Protein AF-W4RMJ0-F1 (afdb_monomer)

Structure (mmCIF, N/CA/C/O backbone):
data_AF-W4RMJ0-F1
#
_entry.id   AF-W4RMJ0-F1
#
loop_
_atom_site.group_PDB
_atom_site.id
_atom_site.type_symbol
_atom_site.label_atom_id
_atom_site.label_alt_id
_atom_site.label_comp_id
_atom_site.label_asym_id
_atom_site.label_entity_id
_atom_site.label_seq_id
_atom_site.pdbx_PDB_ins_code
_atom_site.Cartn_x
_atom_site.Cartn_y
_atom_site.Cartn_z
_atom_site.occupancy
_atom_site.B_iso_or_equiv
_atom_site.auth_seq_id
_atom_site.auth_comp_id
_atom_site.auth_asym_id
_atom_site.auth_atom_id
_atom_site.pdbx_PDB_model_num
ATOM 1 N N . MET A 1 1 ? 11.224 -3.100 -26.837 1.00 34.50 1 MET A N 1
ATOM 2 C CA . MET A 1 1 ? 11.945 -3.546 -25.623 1.00 34.50 1 MET A CA 1
ATOM 3 C C . MET A 1 1 ? 12.461 -2.312 -24.888 1.00 34.50 1 MET A C 1
ATOM 5 O O . MET A 1 1 ? 13.605 -1.930 -25.085 1.00 34.50 1 MET A O 1
ATOM 9 N N . SER A 1 2 ? 11.606 -1.630 -24.121 1.00 35.00 2 SER A N 1
ATOM 10 C CA . SER A 1 2 ? 12.006 -0.427 -23.378 1.00 35.00 2 SER A CA 1
ATOM 11 C C . SER A 1 2 ? 12.299 -0.830 -21.936 1.00 35.00 2 SER A C 1
ATOM 13 O O . SER A 1 2 ? 11.398 -1.266 -21.222 1.00 35.00 2 SER A O 1
ATOM 15 N N . LYS A 1 3 ? 13.571 -0.787 -21.536 1.00 38.47 3 LYS A N 1
ATOM 16 C CA . LYS A 1 3 ? 13.977 -0.985 -20.142 1.00 38.47 3 LYS A CA 1
ATOM 17 C C . LYS A 1 3 ? 13.566 0.279 -19.382 1.00 38.47 3 LYS A C 1
ATOM 19 O O . LYS A 1 3 ? 14.195 1.317 -19.556 1.00 38.47 3 LYS A O 1
ATOM 24 N N . GLY A 1 4 ? 12.478 0.189 -18.617 1.00 36.00 4 GLY A N 1
ATOM 25 C CA . GLY A 1 4 ? 11.995 1.256 -17.743 1.00 36.00 4 GLY A CA 1
ATOM 26 C C . GLY A 1 4 ? 13.100 1.720 -16.796 1.00 36.00 4 GLY A C 1
ATOM 27 O O . GLY A 1 4 ? 13.794 0.908 -16.182 1.00 36.00 4 GLY A O 1
ATOM 28 N N . ASN A 1 5 ? 13.299 3.030 -16.763 1.00 44.19 5 ASN A N 1
ATOM 29 C CA . ASN A 1 5 ? 14.362 3.725 -16.060 1.00 44.19 5 ASN A CA 1
ATOM 30 C C . ASN A 1 5 ? 14.106 3.676 -14.544 1.00 44.19 5 ASN A C 1
ATOM 32 O O . ASN A 1 5 ? 13.412 4.529 -14.001 1.00 44.19 5 ASN A O 1
ATOM 36 N N . ILE A 1 6 ? 14.634 2.658 -13.862 1.00 52.62 6 ILE A N 1
ATOM 37 C CA . ILE A 1 6 ? 14.713 2.653 -12.398 1.00 52.62 6 ILE A CA 1
ATOM 38 C C . ILE A 1 6 ? 15.816 3.647 -12.042 1.00 52.62 6 ILE A C 1
ATOM 40 O O . ILE A 1 6 ? 16.977 3.405 -12.373 1.00 52.62 6 ILE A O 1
ATOM 44 N N . SER A 1 7 ? 15.461 4.752 -11.387 1.00 57.97 7 SER A N 1
ATOM 45 C CA . SER A 1 7 ? 16.408 5.692 -10.786 1.00 57.97 7 SER A CA 1
ATOM 46 C C . SER A 1 7 ? 17.247 4.957 -9.735 1.00 57.97 7 SER A C 1
ATOM 48 O O . SER A 1 7 ? 16.889 4.899 -8.559 1.00 57.97 7 SER A O 1
ATOM 50 N N . LYS A 1 8 ? 18.325 4.304 -10.172 1.00 68.56 8 LYS A N 1
ATOM 51 C CA . LYS A 1 8 ? 19.280 3.636 -9.294 1.00 68.56 8 LYS A CA 1
ATOM 52 C C . LYS A 1 8 ? 20.102 4.710 -8.598 1.00 68.56 8 LYS A C 1
ATOM 54 O O . LYS A 1 8 ? 20.886 5.393 -9.250 1.00 68.56 8 LYS A O 1
ATOM 59 N N . ILE A 1 9 ? 19.909 4.836 -7.289 1.00 79.50 9 ILE A N 1
ATOM 60 C CA . ILE A 1 9 ? 20.852 5.537 -6.416 1.00 79.50 9 ILE A CA 1
ATOM 61 C C . ILE A 1 9 ? 22.206 4.826 -6.551 1.00 79.50 9 ILE A C 1
ATOM 63 O O . ILE A 1 9 ? 22.249 3.590 -6.602 1.00 79.50 9 ILE A O 1
ATOM 67 N N . SER A 1 10 ? 23.288 5.591 -6.700 1.00 85.00 10 SER A N 1
ATOM 68 C CA . SER A 1 10 ? 24.629 5.019 -6.840 1.00 85.00 10 SER A CA 1
ATOM 69 C C . SER A 1 10 ? 25.087 4.384 -5.523 1.00 85.00 10 SER A C 1
ATOM 71 O O . SER A 1 10 ? 24.579 4.714 -4.44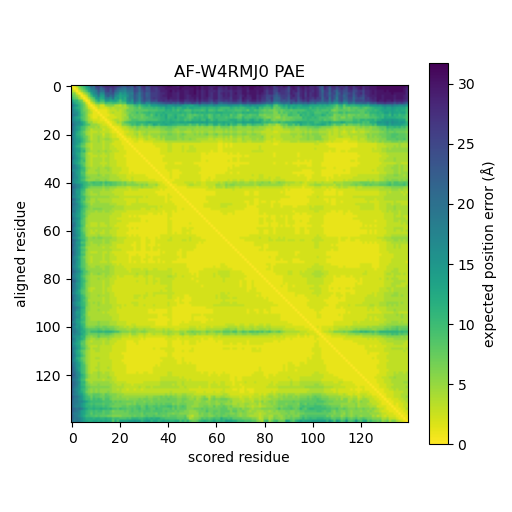9 1.00 85.00 10 SER A O 1
ATOM 73 N N . TYR A 1 11 ? 26.032 3.443 -5.586 1.00 85.25 11 TYR A N 1
ATOM 74 C CA . TYR A 1 11 ? 26.575 2.849 -4.361 1.00 85.25 11 TYR A CA 1
ATOM 75 C C . TYR A 1 11 ? 27.324 3.905 -3.546 1.00 85.25 11 TYR A C 1
ATOM 77 O O . TYR A 1 11 ? 27.212 3.941 -2.326 1.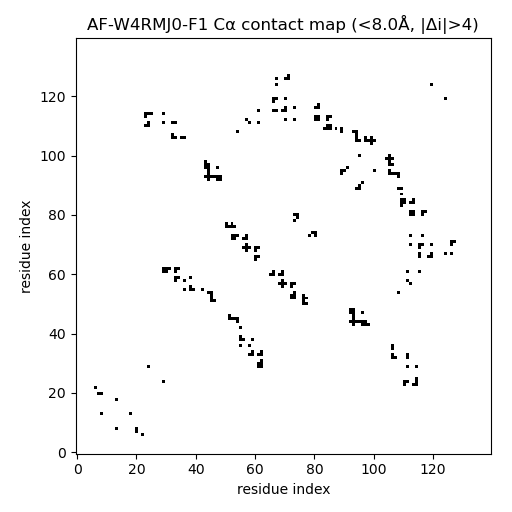00 85.25 11 TYR A O 1
ATOM 85 N N . GLU A 1 12 ? 28.018 4.806 -4.236 1.00 87.31 12 GLU A N 1
ATOM 86 C CA . GLU A 1 12 ? 28.727 5.940 -3.664 1.00 87.31 12 GLU A CA 1
ATOM 87 C C . GLU A 1 12 ? 27.773 6.857 -2.887 1.00 87.31 12 GLU A C 1
ATOM 89 O O . GLU A 1 12 ? 28.072 7.223 -1.752 1.00 87.31 12 GLU A O 1
ATOM 94 N N . ASP A 1 13 ? 26.594 7.157 -3.446 1.00 85.31 13 ASP A N 1
ATOM 95 C CA . ASP A 1 13 ? 25.558 7.933 -2.758 1.00 85.31 13 ASP A CA 1
ATOM 96 C C . ASP A 1 13 ? 25.039 7.191 -1.519 1.00 85.31 13 ASP A C 1
ATOM 98 O O . ASP A 1 13 ? 24.949 7.788 -0.449 1.00 85.31 13 ASP A O 1
ATOM 102 N N . LEU A 1 14 ? 24.777 5.882 -1.620 1.00 85.69 14 LEU A N 1
ATOM 103 C CA . LEU A 1 14 ? 24.319 5.071 -0.481 1.00 85.69 14 LEU A CA 1
ATOM 104 C C . LEU A 1 14 ? 25.361 4.947 0.641 1.00 85.69 14 LEU A C 1
ATOM 106 O O . LEU A 1 14 ? 25.004 4.729 1.798 1.00 85.69 14 LEU A O 1
ATOM 110 N N . GLN A 1 15 ? 26.653 5.066 0.323 1.00 87.31 15 GLN A N 1
ATOM 111 C CA . GLN A 1 15 ? 27.709 5.067 1.337 1.00 87.31 15 GLN A CA 1
ATOM 112 C C . GLN A 1 15 ? 27.732 6.358 2.156 1.00 87.31 15 GLN A C 1
ATOM 114 O O . GLN A 1 15 ? 28.168 6.338 3.308 1.00 87.31 15 GLN A O 1
ATOM 119 N N . VAL A 1 16 ? 27.282 7.474 1.577 1.00 91.38 16 VAL A N 1
ATOM 120 C CA . VAL A 1 16 ? 27.314 8.792 2.227 1.00 91.38 16 VAL A CA 1
ATOM 121 C C . VAL A 1 16 ? 25.939 9.262 2.700 1.00 91.38 16 VAL A C 1
ATOM 123 O O . VAL A 1 16 ? 25.858 10.183 3.514 1.00 91.38 16 VAL A O 1
ATOM 126 N N . ASN A 1 17 ? 24.855 8.640 2.231 1.00 83.75 17 ASN A N 1
ATOM 127 C CA . ASN A 1 17 ? 23.491 8.913 2.660 1.00 83.75 17 ASN A CA 1
ATOM 128 C C . ASN A 1 17 ? 22.650 7.624 2.757 1.00 83.75 17 ASN A C 1
ATOM 130 O O . ASN A 1 17 ? 22.788 6.697 1.975 1.00 83.75 17 ASN A O 1
ATOM 134 N N . PHE A 1 18 ? 21.739 7.561 3.730 1.00 88.38 18 PHE A N 1
ATOM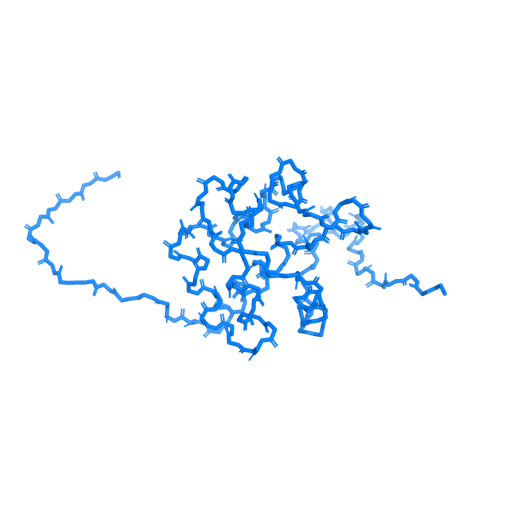 135 C CA . PHE A 1 18 ? 20.835 6.416 3.923 1.00 88.38 18 PHE A CA 1
ATOM 136 C C . PHE A 1 18 ? 19.520 6.610 3.151 1.00 88.38 18 PHE A C 1
ATOM 138 O O . PHE A 1 18 ? 18.430 6.463 3.709 1.00 88.38 18 PHE A O 1
ATOM 145 N N . GLN A 1 19 ? 19.603 7.033 1.888 1.00 87.75 19 GLN A N 1
ATOM 146 C CA . GLN A 1 19 ? 18.415 7.313 1.086 1.00 87.75 19 GLN A CA 1
ATOM 147 C C . GLN A 1 19 ? 17.654 6.022 0.729 1.00 87.75 19 GLN A C 1
ATOM 149 O O . GLN A 1 19 ? 18.236 4.958 0.524 1.00 87.75 19 GLN A O 1
ATOM 154 N N . GLU A 1 20 ? 16.322 6.112 0.652 1.00 88.19 20 GLU A N 1
ATOM 155 C CA . GLU A 1 20 ? 15.462 4.986 0.274 1.00 88.19 20 GLU A CA 1
ATOM 156 C C . GLU A 1 20 ? 15.772 4.522 -1.163 1.00 88.19 20 GLU A C 1
ATOM 158 O O . GLU A 1 20 ? 15.571 5.266 -2.121 1.00 88.19 20 GLU A O 1
ATOM 163 N N . VAL A 1 21 ? 16.238 3.276 -1.311 1.00 89.06 21 VAL A N 1
ATOM 164 C CA . VAL A 1 21 ? 16.746 2.714 -2.582 1.00 89.06 21 VAL A CA 1
ATOM 165 C C . VAL A 1 21 ? 15.651 2.525 -3.632 1.00 89.06 21 VAL A C 1
ATOM 167 O O . VAL A 1 21 ? 15.895 2.646 -4.833 1.00 89.06 21 VAL A O 1
ATOM 170 N N . HIS A 1 22 ? 14.437 2.204 -3.190 1.00 87.12 22 HIS A N 1
ATOM 171 C CA . HIS A 1 22 ? 13.323 1.904 -4.077 1.00 87.12 22 HIS A CA 1
ATOM 172 C C . HIS A 1 22 ? 12.371 3.098 -4.135 1.00 87.12 22 HIS A C 1
ATOM 174 O O . HIS A 1 22 ? 11.703 3.379 -3.134 1.00 87.12 22 HIS A O 1
ATOM 180 N N . PRO A 1 23 ? 12.249 3.798 -5.275 1.00 88.81 23 PRO A N 1
ATOM 181 C CA . PRO A 1 23 ? 11.219 4.815 -5.428 1.00 88.81 23 PRO A CA 1
ATOM 182 C C . PRO A 1 23 ? 9.828 4.167 -5.405 1.00 88.81 23 PRO A C 1
ATOM 184 O O . PRO A 1 23 ? 9.648 3.025 -5.829 1.00 88.81 23 PRO A O 1
ATOM 187 N N . GLY A 1 24 ? 8.841 4.891 -4.877 1.00 92.88 24 GLY A N 1
ATOM 188 C CA . GLY A 1 24 ? 7.438 4.495 -4.999 1.00 92.88 24 GLY A CA 1
ATOM 189 C C . GLY A 1 24 ? 6.929 4.693 -6.429 1.00 92.88 24 GLY A C 1
ATOM 190 O O . GLY A 1 24 ? 7.561 5.393 -7.220 1.00 92.88 24 GLY A O 1
ATOM 191 N N . LEU A 1 25 ? 5.767 4.115 -6.741 1.00 97.31 25 LEU A N 1
ATOM 192 C CA . LEU A 1 25 ? 5.126 4.299 -8.045 1.00 97.31 25 LEU A CA 1
ATOM 193 C C . LEU A 1 25 ? 4.759 5.767 -8.275 1.00 97.31 25 LEU A C 1
ATOM 195 O O . LEU A 1 25 ? 4.279 6.462 -7.373 1.00 97.31 25 LEU A O 1
ATOM 199 N N . THR A 1 26 ? 4.931 6.218 -9.511 1.00 97.50 26 THR A N 1
ATOM 200 C CA . THR A 1 26 ? 4.312 7.449 -10.001 1.00 97.50 26 THR A CA 1
ATOM 201 C C . THR A 1 26 ? 2.790 7.288 -10.090 1.00 97.50 26 THR A C 1
ATOM 203 O O . THR A 1 26 ? 2.260 6.178 -10.078 1.00 97.50 26 THR A O 1
ATOM 206 N N . ASN A 1 27 ? 2.059 8.401 -10.228 1.00 97.62 27 ASN A N 1
ATOM 207 C CA . ASN A 1 27 ? 0.602 8.355 -10.410 1.00 97.62 27 ASN A CA 1
ATOM 208 C C . ASN A 1 27 ? 0.194 7.510 -11.625 1.00 97.62 27 ASN A C 1
ATOM 210 O O . ASN A 1 27 ? -0.766 6.750 -11.542 1.00 97.62 27 ASN A O 1
ATOM 214 N N . GLN A 1 28 ? 0.914 7.640 -12.744 1.00 98.12 28 GLN A N 1
ATOM 215 C CA . GLN A 1 28 ? 0.608 6.889 -13.958 1.00 98.12 28 GLN A CA 1
ATOM 216 C C . GLN A 1 28 ? 0.844 5.389 -13.747 1.00 98.12 28 GLN A C 1
ATOM 218 O O . GLN A 1 28 ? -0.063 4.600 -13.995 1.00 98.12 28 GLN A O 1
ATOM 223 N N . GLU A 1 29 ? 2.007 5.004 -13.212 1.00 98.50 29 GLU A N 1
ATOM 224 C CA . GLU A 1 29 ? 2.318 3.597 -12.928 1.00 98.50 29 GLU A CA 1
ATOM 225 C C . GLU A 1 29 ? 1.330 2.991 -11.924 1.00 98.50 29 GLU A C 1
ATOM 227 O O . GLU A 1 29 ? 0.886 1.861 -12.103 1.00 98.50 29 GLU A O 1
ATOM 232 N N . ALA A 1 30 ? 0.936 3.740 -10.889 1.00 98.69 30 ALA A N 1
ATOM 233 C CA . ALA A 1 30 ? -0.033 3.273 -9.904 1.00 98.69 30 ALA A CA 1
ATOM 234 C C . ALA A 1 30 ? -1.418 3.027 -10.519 1.00 98.69 30 ALA A C 1
ATOM 236 O O . ALA A 1 30 ? -2.072 2.040 -10.180 1.00 98.69 30 ALA A O 1
ATOM 237 N N . VAL A 1 31 ? -1.873 3.895 -11.427 1.00 98.44 31 VAL A N 1
ATOM 238 C CA . VAL A 1 31 ? -3.148 3.718 -12.137 1.00 98.44 31 VAL A CA 1
ATOM 239 C C . VAL A 1 31 ? -3.073 2.540 -13.109 1.00 98.44 31 VAL A C 1
ATOM 241 O O . VAL A 1 31 ? -3.971 1.699 -13.110 1.00 98.44 31 VAL A O 1
ATOM 244 N N . GLU A 1 32 ? -2.009 2.439 -13.905 1.00 98.56 32 GLU A N 1
ATOM 245 C CA . GLU A 1 32 ? -1.798 1.327 -14.840 1.00 98.56 32 GLU A CA 1
ATOM 246 C C . GLU A 1 32 ? -1.745 -0.021 -14.108 1.00 98.56 32 GLU A C 1
ATOM 248 O O . GLU A 1 32 ? -2.464 -0.953 -14.471 1.00 98.56 32 GLU A O 1
ATOM 253 N N . GLU A 1 33 ? -0.971 -0.108 -13.026 1.00 98.69 33 GLU A N 1
ATOM 254 C CA . GLU A 1 33 ? -0.842 -1.325 -12.226 1.00 98.69 33 GLU A CA 1
ATOM 255 C C . GLU A 1 33 ? -2.148 -1.672 -11.498 1.00 98.69 33 GLU A C 1
ATOM 257 O O . GLU A 1 33 ? -2.547 -2.837 -11.458 1.00 98.69 33 GLU A O 1
ATOM 262 N N . SER A 1 34 ? -2.884 -0.675 -10.992 1.00 98.62 34 SER A N 1
ATOM 263 C CA . SER A 1 34 ? -4.187 -0.911 -10.352 1.00 98.62 34 SER A CA 1
ATOM 264 C C . SER A 1 34 ? -5.225 -1.482 -11.316 1.00 98.62 34 SER A C 1
ATOM 266 O O . SER A 1 34 ? -6.043 -2.309 -10.909 1.00 98.62 34 SER A O 1
ATOM 268 N N . ASN A 1 35 ? -5.179 -1.080 -12.590 1.00 98.25 35 ASN A N 1
ATOM 269 C CA . ASN A 1 35 ? -6.079 -1.571 -13.635 1.00 98.25 35 ASN A CA 1
ATOM 270 C C . ASN A 1 35 ? -5.770 -3.008 -14.087 1.00 98.25 35 ASN A C 1
ATOM 272 O O . ASN A 1 35 ? -6.595 -3.622 -14.759 1.00 98.25 35 ASN A O 1
ATOM 276 N N . ARG A 1 36 ? -4.617 -3.576 -13.708 1.00 98.31 36 ARG A N 1
ATOM 277 C CA . ARG A 1 36 ? -4.314 -4.996 -13.953 1.00 98.31 36 ARG A CA 1
ATOM 278 C C . ARG A 1 36 ? -5.036 -5.930 -12.981 1.00 98.31 36 ARG A C 1
ATOM 280 O O . ARG A 1 36 ? -5.132 -7.127 -13.252 1.00 98.31 36 ARG A O 1
ATOM 287 N N . CYS A 1 37 ? -5.506 -5.425 -11.837 1.00 98.31 37 CYS A N 1
ATOM 288 C CA . CYS A 1 37 ? -6.175 -6.241 -10.829 1.00 98.31 37 CYS A CA 1
ATOM 289 C C . CYS A 1 37 ? -7.499 -6.799 -11.368 1.00 98.31 37 CYS A C 1
ATOM 291 O O . CYS A 1 37 ? -8.343 -6.054 -11.855 1.00 98.31 37 CYS A O 1
ATOM 293 N N . LEU A 1 38 ? -7.711 -8.110 -11.226 1.00 97.56 38 LEU A N 1
ATOM 294 C CA . LEU A 1 38 ? -8.930 -8.783 -11.697 1.00 97.56 38 LEU A CA 1
ATOM 295 C C . LEU A 1 38 ? -10.131 -8.628 -10.748 1.00 97.56 38 LEU A C 1
ATOM 297 O O . LEU A 1 38 ? -11.206 -9.133 -11.050 1.00 97.56 38 LEU A O 1
ATOM 301 N N . TYR A 1 39 ? -9.947 -7.973 -9.596 1.00 97.25 39 TYR A N 1
ATOM 302 C CA . TYR A 1 39 ? -10.974 -7.787 -8.562 1.00 97.25 39 TYR A CA 1
ATOM 303 C C . TYR A 1 39 ? -11.720 -9.083 -8.208 1.00 97.25 39 TYR A C 1
ATOM 305 O O . TYR A 1 39 ? -12.949 -9.145 -8.236 1.00 97.25 39 TYR A O 1
ATOM 313 N N . CYS A 1 40 ? -10.949 -10.129 -7.903 1.00 97.44 40 CYS A N 1
ATOM 314 C CA . CYS A 1 40 ? -11.466 -11.458 -7.584 1.00 97.44 40 CYS A CA 1
ATOM 315 C C . CYS A 1 40 ? -12.468 -11.397 -6.422 1.00 97.44 40 CYS A C 1
ATOM 317 O O . CYS A 1 40 ? -12.216 -10.702 -5.441 1.00 97.44 40 CYS A O 1
ATOM 319 N N . TYR A 1 41 ? -13.560 -12.156 -6.522 1.00 91.94 41 TYR A N 1
ATOM 320 C CA . TYR A 1 41 ? -14.559 -12.267 -5.457 1.00 91.94 41 TYR A CA 1
ATOM 321 C C . TYR A 1 41 ? -13.969 -12.955 -4.213 1.00 91.94 41 TYR A C 1
ATOM 323 O O . TYR A 1 41 ? -13.859 -12.332 -3.161 1.00 91.94 41 TYR A O 1
ATOM 331 N N . ASP A 1 42 ? -13.460 -14.181 -4.369 1.00 92.69 42 ASP A N 1
ATOM 332 C CA . ASP A 1 42 ? -12.736 -14.915 -3.321 1.00 92.69 42 ASP A CA 1
ATOM 333 C C . ASP A 1 42 ? -11.230 -14.652 -3.431 1.00 92.69 42 ASP A C 1
ATOM 335 O O . ASP A 1 42 ? -10.445 -15.523 -3.801 1.00 92.69 42 ASP A O 1
ATOM 339 N N . ALA A 1 43 ? -10.826 -13.401 -3.202 1.00 97.00 43 ALA A N 1
ATOM 340 C CA . ALA A 1 43 ? -9.460 -12.946 -3.441 1.00 97.00 43 ALA A CA 1
ATOM 341 C C . ALA A 1 43 ? -8.426 -13.661 -2.536 1.00 97.00 43 ALA A C 1
ATOM 343 O O . ALA A 1 43 ? -8.357 -13.364 -1.337 1.00 97.00 43 ALA A O 1
ATOM 344 N N . PRO A 1 44 ? -7.540 -14.524 -3.085 1.00 97.88 44 PRO A N 1
ATOM 345 C CA . PRO A 1 44 ? -6.566 -15.260 -2.271 1.00 97.88 44 PRO A CA 1
ATOM 346 C C . PRO A 1 44 ? -5.529 -14.340 -1.618 1.00 97.88 44 PRO A C 1
ATOM 348 O O . PRO A 1 44 ? -5.013 -14.637 -0.543 1.00 97.88 44 PRO A O 1
ATOM 351 N N . CYS A 1 45 ? -5.267 -13.178 -2.223 1.00 98.38 45 CYS A N 1
ATOM 352 C CA . CYS A 1 45 ? -4.367 -12.175 -1.665 1.00 98.38 45 CYS A CA 1
ATOM 353 C C . CYS A 1 45 ? -4.852 -11.611 -0.318 1.00 98.38 45 CYS A C 1
ATOM 355 O O . CYS A 1 45 ? -4.011 -11.253 0.505 1.00 98.38 45 CYS A O 1
ATOM 357 N N . ILE A 1 46 ? -6.170 -11.568 -0.065 1.00 98.31 46 ILE A N 1
ATOM 358 C CA . ILE A 1 46 ? -6.721 -11.171 1.242 1.00 98.31 46 ILE A CA 1
ATOM 359 C C . ILE A 1 46 ? -6.418 -12.255 2.279 1.00 98.31 46 ILE A C 1
ATOM 361 O O . ILE A 1 46 ? -5.943 -11.937 3.363 1.00 98.31 46 ILE A O 1
ATOM 365 N N . GLN A 1 47 ? -6.635 -13.529 1.930 1.00 97.56 47 GLN A N 1
ATOM 366 C CA . GLN A 1 47 ? -6.389 -14.668 2.827 1.00 97.56 47 GLN A CA 1
ATOM 367 C C . GLN A 1 47 ? -4.909 -14.796 3.209 1.00 97.56 47 GLN A C 1
ATOM 369 O O . GLN A 1 47 ? -4.585 -15.145 4.340 1.00 97.56 47 GLN A O 1
ATOM 374 N N . ALA A 1 48 ? -4.009 -14.476 2.278 1.00 98.19 48 ALA A N 1
ATOM 375 C CA . ALA A 1 48 ? -2.570 -14.484 2.520 1.00 98.19 48 ALA A CA 1
ATOM 376 C C . ALA A 1 48 ? -2.066 -13.258 3.305 1.00 98.19 48 ALA A C 1
ATOM 378 O O . ALA A 1 48 ? -0.933 -13.259 3.779 1.00 98.19 48 ALA A O 1
ATOM 379 N N . CYS A 1 49 ? -2.867 -12.197 3.443 1.00 98.25 49 CYS A N 1
ATOM 380 C CA . CYS A 1 49 ? -2.489 -11.015 4.209 1.00 98.25 49 CYS A CA 1
ATOM 381 C C . CYS A 1 49 ? -2.809 -11.223 5.702 1.00 98.25 49 CYS A C 1
ATOM 383 O O . CYS A 1 49 ? -3.987 -11.295 6.053 1.00 98.25 49 CYS A O 1
ATOM 385 N N . PRO A 1 50 ? -1.821 -11.207 6.623 1.00 98.06 50 PRO A N 1
ATOM 386 C CA . PRO A 1 50 ? -2.072 -11.485 8.045 1.00 98.06 50 PRO A CA 1
ATOM 387 C C . PRO A 1 50 ? -3.022 -10.503 8.746 1.00 98.06 50 PRO A C 1
ATOM 389 O O . PRO A 1 50 ? -3.582 -10.817 9.790 1.00 98.06 50 PRO A O 1
ATOM 392 N N . THR A 1 51 ? -3.188 -9.300 8.190 1.00 97.75 51 THR A N 1
ATOM 393 C CA . THR A 1 51 ? -4.089 -8.262 8.724 1.00 97.75 51 THR A CA 1
ATOM 394 C C . THR A 1 51 ? -5.443 -8.225 8.013 1.00 97.75 51 THR A C 1
ATOM 396 O O . THR A 1 51 ? -6.288 -7.408 8.365 1.00 97.75 51 THR A O 1
ATOM 399 N N . GLY A 1 52 ? -5.666 -9.090 7.016 1.00 97.62 52 GLY A N 1
ATOM 400 C CA . GLY A 1 52 ? -6.936 -9.176 6.295 1.00 97.62 52 GLY A CA 1
ATOM 401 C C . GLY A 1 52 ? -7.307 -7.900 5.535 1.00 97.62 52 GLY A C 1
ATOM 402 O O . GLY A 1 52 ? -8.486 -7.566 5.440 1.00 97.62 52 GLY A O 1
ATOM 403 N N . ILE A 1 53 ? -6.319 -7.157 5.019 1.00 98.31 53 ILE A N 1
ATOM 404 C CA . ILE A 1 53 ? -6.578 -5.953 4.216 1.00 98.31 53 ILE A CA 1
ATOM 405 C C . ILE A 1 53 ? -7.431 -6.330 2.997 1.00 98.31 53 ILE A C 1
ATOM 407 O O . ILE A 1 53 ? -7.085 -7.244 2.248 1.00 98.31 53 ILE A O 1
ATOM 411 N N . ASP A 1 54 ? -8.500 -5.570 2.749 1.00 98.31 54 ASP A N 1
ATOM 412 C CA . ASP A 1 54 ? -9.299 -5.670 1.524 1.00 98.31 54 ASP A CA 1
ATOM 413 C C . ASP A 1 54 ? -8.524 -5.083 0.327 1.00 98.31 54 ASP A C 1
ATOM 415 O O . ASP A 1 54 ? -8.664 -3.912 -0.053 1.00 98.31 54 ASP A O 1
ATOM 419 N N . ILE A 1 55 ? -7.632 -5.916 -0.220 1.00 98.69 55 ILE A N 1
ATOM 420 C CA . ILE A 1 55 ? -6.711 -5.574 -1.305 1.00 98.69 55 ILE A CA 1
ATOM 421 C C . ILE A 1 55 ? -7.451 -5.146 -2.581 1.00 98.69 55 ILE A C 1
ATOM 423 O O . ILE A 1 55 ? -7.178 -4.047 -3.075 1.00 98.69 55 ILE A O 1
ATOM 427 N N . PRO A 1 56 ? -8.417 -5.924 -3.113 1.00 98.56 56 PRO A N 1
ATOM 428 C CA . PRO A 1 56 ? -9.188 -5.509 -4.280 1.00 98.56 56 PRO A CA 1
ATOM 429 C C . PRO A 1 56 ? -9.870 -4.152 -4.082 1.00 98.56 56 PRO A C 1
ATOM 431 O O . PRO A 1 56 ? -9.850 -3.324 -4.997 1.00 98.56 56 PRO A O 1
ATOM 434 N N . ALA A 1 57 ? -10.436 -3.879 -2.899 1.00 98.56 57 ALA A N 1
ATOM 435 C CA . ALA A 1 57 ? -11.136 -2.623 -2.668 1.00 98.56 57 ALA A CA 1
ATOM 436 C C . ALA A 1 57 ? -10.204 -1.410 -2.614 1.00 98.56 57 ALA A C 1
ATOM 438 O O . ALA A 1 57 ? -10.566 -0.364 -3.163 1.00 98.56 57 ALA A O 1
ATOM 439 N N . PHE A 1 58 ? -9.036 -1.486 -1.964 1.00 98.75 58 PHE A N 1
ATOM 440 C CA . PHE A 1 58 ? -8.125 -0.334 -1.960 1.00 98.75 58 PHE A CA 1
ATOM 441 C C . PHE A 1 58 ? -7.514 -0.106 -3.348 1.00 98.75 58 PHE A C 1
ATOM 443 O O . PHE A 1 58 ? -7.400 1.043 -3.779 1.00 98.75 58 PHE A O 1
ATOM 450 N N . ILE A 1 59 ? -7.206 -1.176 -4.091 1.00 98.81 59 ILE A N 1
ATOM 451 C CA . ILE A 1 59 ? -6.685 -1.073 -5.460 1.00 98.81 59 ILE A CA 1
ATOM 452 C C . ILE A 1 59 ? -7.727 -0.445 -6.388 1.00 98.81 59 ILE A C 1
ATOM 454 O O . ILE A 1 59 ? -7.411 0.464 -7.154 1.00 98.81 59 ILE A O 1
ATOM 458 N N . LYS A 1 60 ? -9.000 -0.844 -6.277 1.00 98.69 60 LYS A N 1
ATOM 459 C CA . LYS A 1 60 ? -10.089 -0.240 -7.061 1.00 98.69 60 LYS A CA 1
ATOM 460 C C . LYS A 1 60 ? -10.226 1.258 -6.794 1.00 98.69 60 LYS A C 1
ATOM 462 O O . LYS A 1 60 ? -10.482 2.034 -7.710 1.00 98.69 60 LYS A 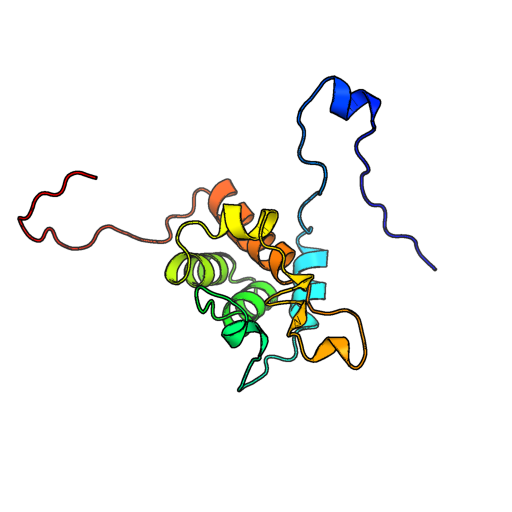O 1
ATOM 467 N N . LYS A 1 61 ? -10.024 1.677 -5.542 1.00 98.75 61 LYS A N 1
ATOM 468 C CA . LYS A 1 61 ? -10.033 3.094 -5.158 1.00 98.75 61 LYS A CA 1
ATOM 469 C C . LYS A 1 61 ? -8.837 3.860 -5.723 1.00 98.75 61 LYS A C 1
ATOM 471 O O . LYS A 1 61 ? -9.006 5.027 -6.052 1.00 98.75 61 LYS A O 1
ATOM 476 N N . ILE A 1 62 ? -7.670 3.231 -5.885 1.00 98.81 62 ILE A N 1
ATOM 477 C CA . ILE A 1 62 ? -6.542 3.841 -6.611 1.00 98.81 62 ILE A CA 1
ATOM 478 C C . ILE A 1 62 ? -6.913 4.035 -8.083 1.00 98.81 62 ILE A C 1
ATOM 480 O O . ILE A 1 62 ? -6.806 5.152 -8.585 1.00 98.81 62 ILE A O 1
ATOM 484 N N . ALA A 1 63 ? -7.431 2.993 -8.741 1.00 98.56 63 ALA A N 1
ATOM 485 C CA . ALA A 1 63 ? -7.849 3.059 -10.144 1.00 98.56 63 ALA A CA 1
ATOM 486 C C . ALA A 1 63 ? -8.900 4.157 -10.406 1.00 98.56 63 ALA A C 1
ATOM 488 O O . ALA A 1 63 ? -8.883 4.792 -11.457 1.00 98.56 63 ALA A O 1
ATOM 489 N N . SER A 1 64 ? -9.787 4.427 -9.440 1.00 98.19 64 SER A N 1
ATOM 490 C CA . SER A 1 64 ? -10.803 5.484 -9.537 1.00 98.19 64 SER A CA 1
ATOM 491 C C . SER A 1 64 ? -10.351 6.860 -9.017 1.00 98.19 64 SER A C 1
ATOM 493 O O . SER A 1 64 ? -11.187 7.753 -8.885 1.00 98.19 64 SER A O 1
ATOM 495 N N . GLY A 1 65 ? -9.087 7.030 -8.615 1.00 98.12 65 GLY A N 1
ATOM 496 C CA . GLY A 1 65 ? -8.558 8.280 -8.049 1.00 98.12 65 GLY A CA 1
ATOM 497 C C . GLY A 1 65 ? -8.980 8.596 -6.604 1.00 98.12 65 GLY A C 1
ATOM 498 O O . GLY A 1 65 ? -8.639 9.652 -6.073 1.00 98.12 65 GLY A O 1
ATOM 499 N N . ASN A 1 66 ? -9.687 7.696 -5.916 1.00 98.56 66 ASN A N 1
ATOM 500 C CA . ASN A 1 66 ? -10.088 7.856 -4.515 1.00 98.56 66 ASN A CA 1
ATOM 501 C C . ASN A 1 66 ? -8.959 7.448 -3.547 1.00 98.56 66 ASN A C 1
ATOM 503 O O . ASN A 1 66 ? -9.069 6.478 -2.790 1.00 98.56 66 ASN A O 1
ATOM 507 N N . LEU A 1 67 ? -7.860 8.203 -3.548 1.00 98.69 67 LEU A N 1
ATOM 508 C CA . LEU A 1 67 ? -6.670 7.878 -2.749 1.00 98.69 67 LEU A CA 1
ATOM 509 C C . LEU A 1 67 ? -6.923 7.954 -1.241 1.00 98.69 67 LEU A C 1
ATOM 511 O O . LEU A 1 67 ? -6.458 7.090 -0.499 1.00 98.69 67 LEU A O 1
ATOM 515 N N . LYS A 1 68 ? -7.748 8.904 -0.784 1.00 98.69 68 LYS A N 1
ATOM 516 C CA . LYS A 1 68 ? -8.149 8.994 0.629 1.00 98.69 68 LYS A CA 1
ATOM 517 C C . LYS A 1 68 ? -8.910 7.753 1.083 1.00 98.69 68 LYS A C 1
ATOM 519 O O . LYS A 1 68 ? -8.616 7.203 2.142 1.00 98.69 68 LYS A O 1
ATOM 524 N N . GLY A 1 69 ? -9.872 7.294 0.283 1.00 98.75 69 GLY A N 1
ATOM 525 C CA . GLY A 1 69 ? -10.609 6.067 0.563 1.00 98.75 69 GLY A CA 1
ATOM 526 C C . GLY A 1 69 ? -9.717 4.828 0.513 1.00 98.75 69 GLY A C 1
ATOM 527 O O . GLY A 1 69 ? -9.911 3.918 1.316 1.00 98.75 69 GLY A O 1
ATOM 528 N N . SER A 1 70 ? -8.745 4.791 -0.404 1.00 98.81 70 SER A N 1
ATOM 529 C C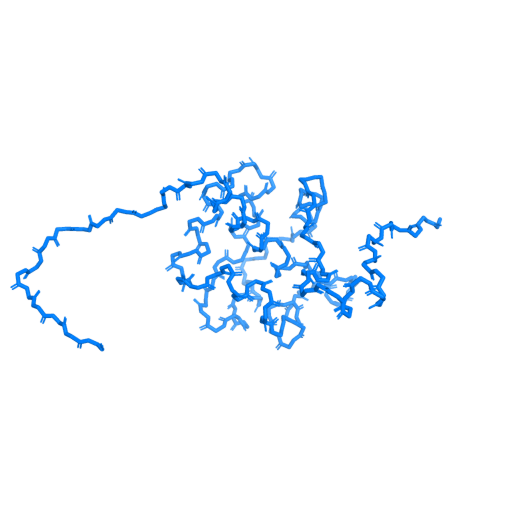A . SER A 1 70 ? -7.761 3.706 -0.491 1.00 98.81 70 SER A CA 1
ATOM 530 C C . SER A 1 70 ? -6.904 3.626 0.776 1.00 98.81 70 SER A C 1
ATOM 532 O O . SER A 1 70 ? -6.921 2.609 1.471 1.00 98.81 70 SER A O 1
ATOM 534 N N . ALA A 1 71 ? -6.260 4.736 1.153 1.00 98.81 71 ALA A N 1
ATOM 535 C CA . ALA A 1 71 ? -5.446 4.833 2.360 1.00 98.81 71 ALA A CA 1
ATOM 536 C C . ALA A 1 71 ? -6.248 4.502 3.625 1.00 98.81 71 ALA A C 1
ATOM 538 O O . ALA A 1 71 ? -5.768 3.778 4.494 1.00 98.81 71 ALA A O 1
ATOM 539 N N . LYS A 1 72 ? -7.500 4.972 3.713 1.00 98.69 72 LYS A N 1
ATOM 540 C CA . LYS A 1 72 ? -8.386 4.636 4.831 1.00 98.69 72 LYS A CA 1
ATOM 541 C C . LYS A 1 72 ? -8.683 3.139 4.898 1.00 98.69 72 LYS A C 1
ATOM 543 O O . LYS A 1 72 ? -8.650 2.589 5.993 1.00 98.69 72 LYS A O 1
ATOM 548 N N . THR A 1 73 ? -8.941 2.468 3.774 1.00 98.69 73 THR A N 1
ATOM 549 C CA . THR A 1 73 ? -9.161 1.010 3.758 1.00 98.69 73 THR A CA 1
ATOM 550 C C . THR A 1 73 ? -7.943 0.244 4.256 1.00 98.69 73 THR A C 1
ATOM 552 O O . THR A 1 73 ? -8.101 -0.620 5.112 1.00 98.69 73 THR A O 1
ATOM 555 N N . ILE A 1 74 ? -6.743 0.613 3.803 1.00 98.75 74 ILE A N 1
ATOM 556 C CA . ILE A 1 74 ? -5.486 0.017 4.277 1.00 98.75 74 ILE A CA 1
ATOM 557 C C . ILE A 1 74 ? -5.338 0.219 5.790 1.00 98.75 74 ILE A C 1
ATOM 559 O O . ILE A 1 74 ? -5.201 -0.747 6.538 1.00 98.75 74 ILE A O 1
ATOM 563 N N . MET A 1 75 ? -5.423 1.470 6.251 1.00 98.25 75 MET A N 1
ATOM 564 C CA . MET A 1 75 ? -5.158 1.821 7.649 1.00 98.25 75 MET A CA 1
ATOM 565 C C . MET A 1 75 ? -6.251 1.354 8.623 1.00 98.25 75 MET A C 1
ATOM 567 O O . MET A 1 75 ? -6.005 1.287 9.822 1.00 98.25 75 MET A O 1
ATOM 571 N N . THR A 1 76 ? -7.450 1.022 8.126 1.00 98.31 76 THR A N 1
ATOM 572 C CA . THR A 1 76 ? -8.524 0.441 8.953 1.00 98.31 76 THR A CA 1
ATOM 573 C C . THR A 1 76 ? -8.170 -0.979 9.387 1.00 98.31 76 THR A C 1
ATOM 575 O O . THR A 1 76 ? -8.441 -1.350 10.523 1.00 98.31 76 THR A O 1
ATOM 578 N N . ALA A 1 77 ? -7.561 -1.764 8.495 1.00 98.06 77 ALA A N 1
ATOM 579 C CA . ALA A 1 77 ? -7.136 -3.131 8.787 1.00 98.06 77 ALA A CA 1
ATOM 580 C C . ALA A 1 77 ? -5.722 -3.188 9.393 1.00 98.06 77 ALA A C 1
ATOM 582 O O . ALA A 1 77 ? -5.428 -4.060 10.206 1.00 98.06 77 ALA A O 1
ATOM 583 N N . ASN A 1 78 ? -4.846 -2.248 9.022 1.00 97.69 78 ASN A N 1
ATOM 584 C CA . ASN A 1 78 ? -3.453 -2.234 9.448 1.00 97.69 78 ASN A CA 1
ATOM 585 C C . ASN A 1 78 ? -2.979 -0.812 9.824 1.00 97.69 78 ASN A C 1
ATOM 587 O O . ASN A 1 78 ? -2.633 -0.036 8.928 1.00 97.69 78 ASN A O 1
ATOM 591 N N . PRO A 1 79 ? -2.873 -0.467 11.123 1.00 96.62 79 PRO A N 1
ATOM 592 C CA . PRO A 1 79 ? -2.469 0.873 11.564 1.00 96.62 79 PRO A CA 1
ATOM 593 C C . PRO A 1 79 ? -1.014 1.236 11.218 1.00 96.62 79 PRO A C 1
ATOM 595 O O . PRO A 1 79 ? -0.650 2.407 11.277 1.00 96.62 79 PRO A O 1
ATOM 598 N N . ILE A 1 80 ? -0.185 0.260 10.826 1.00 97.50 80 ILE A N 1
ATOM 599 C CA . ILE A 1 80 ? 1.199 0.457 10.366 1.00 97.50 80 ILE A CA 1
ATOM 600 C C . ILE A 1 80 ? 1.344 0.190 8.859 1.00 97.50 80 ILE A C 1
ATOM 602 O O . ILE A 1 80 ? 2.415 -0.188 8.376 1.00 97.50 80 ILE A O 1
ATOM 606 N N . GLY A 1 81 ? 0.270 0.414 8.092 1.00 97.50 81 GLY A N 1
ATOM 607 C CA . GLY A 1 81 ? 0.204 0.125 6.658 1.00 97.50 81 GLY A CA 1
ATOM 608 C C . GLY A 1 81 ? 1.333 0.748 5.827 1.00 97.50 81 GLY A C 1
ATOM 609 O O . GLY A 1 81 ? 1.827 0.095 4.910 1.00 97.50 81 GLY A O 1
ATOM 610 N N . ALA A 1 82 ? 1.797 1.954 6.170 1.00 97.00 82 ALA A N 1
ATOM 611 C CA . ALA A 1 82 ? 2.903 2.622 5.468 1.00 97.00 82 ALA A CA 1
ATOM 612 C C . ALA A 1 82 ? 4.269 1.940 5.674 1.00 97.00 82 ALA A C 1
ATOM 614 O O . ALA A 1 82 ? 5.128 1.977 4.789 1.00 97.00 82 ALA A O 1
ATOM 615 N N . SER A 1 83 ? 4.480 1.319 6.837 1.00 97.81 83 SER A N 1
ATOM 616 C CA . SER A 1 83 ? 5.686 0.533 7.113 1.00 97.81 83 SER A CA 1
ATOM 617 C C . SER A 1 83 ? 5.580 -0.831 6.444 1.00 97.81 83 SER A C 1
ATOM 619 O O . SER A 1 83 ? 6.485 -1.236 5.719 1.00 97.81 83 SER A O 1
ATOM 621 N N . CYS A 1 84 ? 4.441 -1.517 6.605 1.00 98.00 84 CYS A N 1
ATOM 622 C CA . CYS A 1 84 ? 4.211 -2.823 5.986 1.00 98.00 84 CYS A CA 1
ATOM 623 C C . CYS A 1 84 ? 4.343 -2.784 4.460 1.00 98.00 84 CYS A C 1
ATOM 625 O O . CYS A 1 84 ? 4.880 -3.722 3.888 1.00 98.00 84 CYS A O 1
ATOM 627 N N . SER A 1 85 ? 3.944 -1.696 3.797 1.00 97.50 85 SER A N 1
ATOM 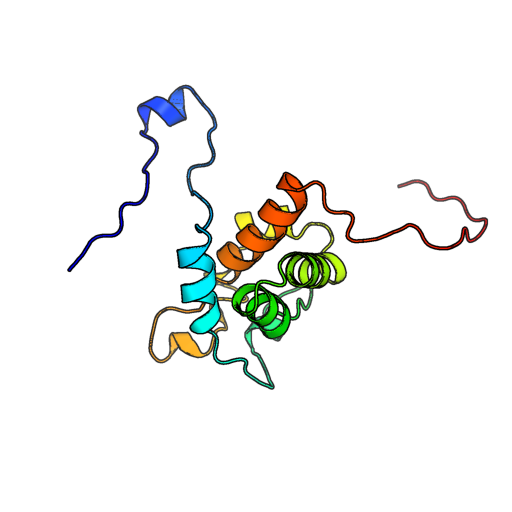628 C CA . SER A 1 85 ? 4.088 -1.567 2.342 1.00 97.50 85 SER A CA 1
ATOM 629 C C . SER A 1 85 ? 5.541 -1.544 1.845 1.00 97.50 85 SER A C 1
ATOM 631 O O . SER A 1 85 ? 5.764 -1.591 0.64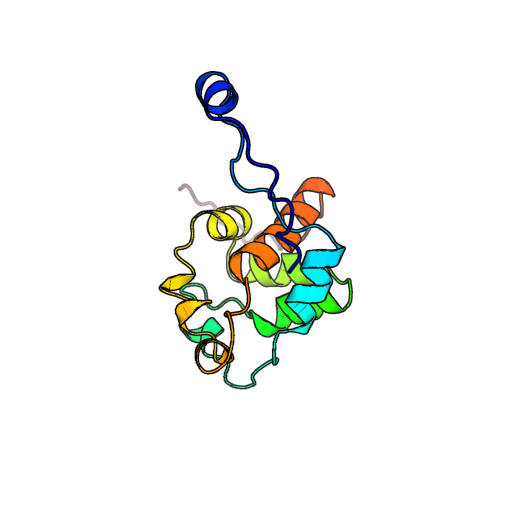1 1.00 97.50 85 SER A O 1
ATOM 633 N N . ARG A 1 86 ? 6.521 -1.404 2.747 1.00 96.94 86 ARG A N 1
ATOM 634 C CA . ARG A 1 86 ? 7.958 -1.358 2.435 1.00 96.94 86 ARG A CA 1
ATOM 635 C C . ARG A 1 86 ? 8.709 -2.619 2.838 1.00 96.94 86 ARG A C 1
ATOM 637 O O . ARG A 1 86 ? 9.718 -2.932 2.223 1.00 96.94 86 ARG A O 1
ATOM 644 N N . VAL A 1 87 ? 8.255 -3.290 3.897 1.00 97.19 87 VAL A N 1
ATOM 645 C CA . VAL A 1 87 ? 9.023 -4.364 4.555 1.00 97.19 87 VAL A CA 1
ATOM 646 C C . VAL A 1 87 ? 8.323 -5.718 4.538 1.00 97.19 87 VAL A C 1
ATOM 648 O O . VAL A 1 87 ? 8.913 -6.709 4.955 1.00 97.19 87 VAL A O 1
ATOM 651 N N . CYS A 1 88 ? 7.055 -5.773 4.124 1.00 97.88 88 CYS A N 1
ATOM 652 C CA . CYS A 1 88 ? 6.325 -7.032 4.042 1.00 97.88 88 CYS A CA 1
ATOM 653 C C . CYS A 1 88 ? 6.936 -7.907 2.931 1.00 97.88 88 CYS A C 1
ATOM 655 O O . CYS A 1 88 ? 7.119 -7.391 1.829 1.00 97.88 88 CYS A O 1
ATOM 657 N N . PRO A 1 89 ? 7.225 -9.197 3.192 1.00 98.06 89 PRO A N 1
ATOM 658 C CA . PRO A 1 89 ? 7.680 -10.138 2.168 1.00 98.06 89 PRO A CA 1
ATOM 659 C C . PRO A 1 89 ? 6.483 -10.549 1.302 1.00 98.06 89 PRO A C 1
ATOM 661 O O . PRO A 1 89 ? 5.865 -11.596 1.504 1.00 98.06 89 PRO A O 1
ATOM 664 N N . THR A 1 90 ? 6.055 -9.655 0.413 1.00 98.25 90 THR A N 1
ATOM 665 C CA . THR A 1 90 ? 4.809 -9.796 -0.344 1.00 98.25 90 THR A CA 1
ATOM 666 C C . THR A 1 90 ? 4.825 -11.004 -1.276 1.00 98.25 90 THR A C 1
ATOM 668 O O . THR A 1 90 ? 3.772 -11.606 -1.503 1.00 98.25 90 THR A O 1
ATOM 671 N N . GLU A 1 91 ? 6.001 -11.399 -1.754 1.00 97.75 91 GLU A N 1
ATOM 672 C CA . GLU A 1 91 ? 6.259 -12.577 -2.579 1.00 97.75 91 GLU A CA 1
ATOM 673 C C . GLU A 1 91 ? 5.891 -13.896 -1.886 1.00 97.75 91 GLU A C 1
ATOM 675 O O . GLU A 1 91 ? 5.422 -14.813 -2.553 1.00 97.75 91 GLU A O 1
ATOM 680 N N . GLU A 1 92 ? 6.006 -13.961 -0.558 1.00 98.06 92 GLU A N 1
ATOM 681 C CA . GLU A 1 92 ? 5.595 -15.117 0.253 1.00 98.06 92 GLU A CA 1
ATOM 682 C C . GLU A 1 92 ? 4.142 -14.997 0.746 1.00 98.06 92 GLU A C 1
ATOM 684 O O . GLU A 1 92 ? 3.596 -15.919 1.351 1.00 98.06 92 GLU A O 1
ATOM 689 N N . LEU A 1 93 ? 3.507 -13.840 0.524 1.00 98.56 93 LEU A N 1
ATOM 690 C CA . LEU A 1 93 ? 2.204 -13.483 1.083 1.00 98.56 93 LEU A CA 1
ATOM 691 C C . LEU A 1 93 ? 1.224 -13.060 -0.021 1.00 98.56 93 LEU A C 1
ATOM 693 O O . LEU A 1 93 ? 0.832 -13.858 -0.873 1.00 98.56 93 LEU A O 1
ATOM 697 N N . CYS A 1 94 ? 0.761 -11.808 0.008 1.00 98.56 94 CYS A N 1
ATOM 698 C CA . CYS A 1 94 ? -0.343 -11.342 -0.823 1.00 98.56 94 CYS A CA 1
ATOM 699 C C . CYS A 1 94 ? -0.030 -11.351 -2.328 1.00 98.56 94 CYS A C 1
ATOM 701 O O . CYS A 1 94 ? -0.925 -11.648 -3.122 1.00 98.56 94 CYS A O 1
ATOM 703 N N . GLU A 1 95 ? 1.208 -11.051 -2.729 1.00 98.56 95 GLU A N 1
ATOM 704 C CA . GLU A 1 95 ? 1.630 -11.106 -4.133 1.00 98.56 95 GLU A CA 1
ATOM 705 C C . GLU A 1 95 ? 1.920 -12.544 -4.566 1.00 98.56 95 GLU A C 1
ATOM 707 O O . GLU A 1 95 ? 1.536 -12.920 -5.674 1.00 98.56 95 GLU A O 1
ATOM 712 N N . GLY A 1 96 ? 2.480 -13.375 -3.680 1.00 98.12 96 GLY A N 1
ATOM 713 C CA . GLY A 1 96 ? 2.641 -14.819 -3.899 1.00 98.12 96 GLY A CA 1
ATOM 714 C C . GLY A 1 96 ? 1.316 -15.546 -4.141 1.00 98.12 96 GLY A C 1
ATOM 715 O O . GLY A 1 96 ? 1.206 -16.392 -5.028 1.00 98.12 96 GLY A O 1
ATOM 716 N N . ALA A 1 97 ? 0.262 -15.145 -3.429 1.00 98.31 97 ALA A N 1
ATOM 717 C CA . ALA A 1 97 ? -1.085 -15.690 -3.585 1.00 98.31 97 ALA A CA 1
ATOM 718 C C . ALA A 1 97 ? -1.878 -15.091 -4.765 1.00 98.31 97 ALA A C 1
ATOM 720 O O . ALA A 1 97 ? -3.020 -15.481 -5.011 1.00 98.31 97 ALA A O 1
ATOM 721 N N . CYS A 1 98 ? -1.334 -14.116 -5.499 1.00 98.44 98 CYS A N 1
ATOM 722 C CA . CYS A 1 98 ? -2.064 -13.471 -6.586 1.00 98.44 98 CYS A CA 1
ATOM 723 C C . CYS A 1 98 ? -2.340 -14.452 -7.739 1.00 98.44 98 CYS A C 1
ATOM 725 O O . CYS A 1 98 ? -1.417 -15.033 -8.307 1.00 98.44 98 CYS A O 1
ATOM 727 N N . VAL A 1 99 ? -3.603 -14.559 -8.173 1.00 97.88 99 VAL A N 1
ATOM 728 C CA . VAL A 1 99 ? -4.011 -15.467 -9.267 1.00 97.88 99 VAL A CA 1
ATOM 729 C C . VAL A 1 99 ? -3.307 -15.188 -10.600 1.00 97.88 99 VAL A C 1
ATOM 731 O O . VAL A 1 99 ? -3.217 -16.072 -11.450 1.00 97.88 99 VAL A O 1
ATOM 734 N N . LEU A 1 100 ? -2.776 -13.973 -10.789 1.00 97.50 100 LEU A N 1
ATOM 735 C CA . LEU A 1 100 ? -2.030 -13.621 -11.993 1.00 97.50 100 LEU A CA 1
ATOM 736 C C . LEU A 1 100 ? -0.713 -14.387 -12.114 1.00 97.50 100 LEU A C 1
ATOM 738 O O . LEU A 1 100 ? -0.261 -14.527 -13.245 1.00 97.50 100 LEU A O 1
ATOM 742 N N . ASN A 1 101 ? -0.152 -14.938 -11.029 1.00 95.19 101 ASN A N 1
ATOM 743 C CA . ASN A 1 101 ? 1.080 -15.739 -11.067 1.00 95.19 101 ASN A CA 1
ATOM 744 C C . ASN A 1 101 ? 1.001 -16.935 -12.030 1.00 95.19 101 ASN A C 1
ATOM 746 O O . ASN A 1 101 ? 2.024 -17.386 -12.537 1.00 95.19 101 ASN A O 1
ATOM 750 N N . HIS A 1 102 ? -0.203 -17.424 -12.341 1.00 92.81 102 HIS A N 1
ATOM 751 C CA . HIS A 1 102 ? -0.402 -18.501 -13.313 1.00 92.81 102 HIS A CA 1
ATOM 752 C C . HIS A 1 102 ? -0.275 -18.057 -14.780 1.00 92.81 102 HIS A C 1
ATOM 754 O O . HIS A 1 102 ? -0.344 -18.893 -15.679 1.00 92.81 102 HIS A O 1
ATOM 760 N N . SER A 1 103 ? -0.148 -16.759 -15.064 1.00 93.31 103 SER A N 1
ATOM 761 C CA . SER A 1 103 ? -0.149 -16.240 -16.441 1.00 93.31 103 SER A CA 1
ATOM 762 C C . SER A 1 103 ? 0.821 -15.083 -16.675 1.00 93.31 103 SER A C 1
ATOM 764 O O . SER A 1 103 ? 1.437 -15.006 -17.733 1.00 93.31 103 SER A O 1
ATOM 766 N N . THR A 1 104 ? 0.963 -14.165 -15.719 1.00 95.31 104 THR A N 1
ATOM 767 C CA . THR A 1 104 ? 1.824 -12.977 -15.812 1.00 95.31 104 THR A CA 1
ATOM 768 C C . THR A 1 104 ? 2.438 -12.650 -14.445 1.00 95.31 104 THR A C 1
ATOM 770 O O . THR A 1 104 ? 2.288 -13.402 -13.489 1.00 95.31 104 THR A O 1
ATOM 773 N N . LYS A 1 105 ? 3.132 -11.514 -14.324 1.00 97.06 105 LYS A N 1
ATOM 774 C CA . LYS A 1 105 ? 3.584 -11.022 -13.015 1.00 97.06 105 LYS A CA 1
ATOM 775 C C . LYS A 1 105 ? 2.383 -10.731 -12.100 1.00 97.06 105 LYS A C 1
ATOM 777 O O . LYS A 1 105 ? 1.372 -10.238 -12.616 1.00 97.06 105 LYS A O 1
ATOM 782 N N . PRO A 1 106 ? 2.495 -10.955 -10.781 1.00 98.38 106 PRO A N 1
ATOM 783 C CA . PRO A 1 106 ? 1.434 -10.613 -9.844 1.00 98.38 106 PRO A CA 1
ATOM 784 C C . PRO A 1 106 ? 1.198 -9.100 -9.825 1.00 98.38 106 PRO A C 1
ATOM 786 O O . PRO A 1 106 ? 1.981 -8.323 -10.382 1.00 98.38 106 PRO A O 1
ATOM 789 N N . ILE A 1 107 ? 0.103 -8.688 -9.188 1.00 98.62 107 ILE A N 1
ATOM 790 C CA . ILE A 1 107 ? -0.114 -7.272 -8.889 1.00 98.62 107 ILE A CA 1
ATOM 791 C C . ILE A 1 107 ? 0.931 -6.816 -7.878 1.00 98.62 107 ILE A C 1
ATOM 793 O O . ILE A 1 107 ? 1.134 -7.503 -6.885 1.00 98.62 107 ILE A O 1
ATOM 797 N N . MET A 1 108 ? 1.537 -5.648 -8.081 1.00 98.50 108 MET A N 1
ATOM 798 C CA . MET A 1 108 ? 2.489 -5.042 -7.140 1.00 98.50 108 MET A CA 1
ATOM 799 C C . MET A 1 108 ? 1.758 -4.431 -5.926 1.00 98.50 108 MET A C 1
ATOM 801 O O . MET A 1 108 ? 1.725 -3.210 -5.737 1.00 98.50 108 MET A O 1
ATOM 805 N N . ILE A 1 109 ? 1.111 -5.278 -5.121 1.00 98.75 109 ILE A N 1
ATOM 806 C CA . ILE A 1 109 ? 0.238 -4.903 -3.996 1.00 98.75 109 ILE A CA 1
ATOM 807 C C . ILE A 1 109 ? 0.986 -4.036 -2.979 1.00 98.75 109 ILE A C 1
ATOM 809 O O . ILE A 1 109 ? 0.444 -3.013 -2.556 1.00 98.75 109 ILE A O 1
ATOM 813 N N . GLY A 1 110 ? 2.224 -4.393 -2.619 1.00 98.50 110 GLY A N 1
ATOM 814 C CA . GLY A 1 110 ? 3.029 -3.616 -1.672 1.00 98.50 110 GLY A CA 1
ATOM 815 C C . GLY A 1 110 ? 3.281 -2.190 -2.169 1.00 98.50 110 GLY A C 1
ATOM 816 O O . GLY A 1 110 ? 3.078 -1.217 -1.441 1.00 98.50 110 GLY A O 1
ATOM 817 N N . ASN A 1 111 ? 3.599 -2.043 -3.455 1.00 98.62 111 ASN A N 1
ATOM 818 C CA . ASN A 1 111 ? 3.843 -0.742 -4.072 1.00 98.62 111 ASN A CA 1
ATOM 819 C C . ASN A 1 111 ? 2.573 0.108 -4.216 1.00 98.62 111 ASN A C 1
ATOM 821 O O . ASN A 1 111 ? 2.626 1.321 -4.002 1.00 98.62 111 ASN A O 1
ATOM 825 N N . LEU A 1 112 ? 1.428 -0.504 -4.526 1.00 98.88 112 LEU A N 1
ATOM 826 C CA . LEU A 1 112 ? 0.135 0.189 -4.548 1.00 98.88 112 LEU A CA 1
ATOM 827 C C . LEU A 1 112 ? -0.301 0.628 -3.143 1.00 98.88 112 LEU A C 1
ATOM 829 O O . LEU A 1 112 ? -0.812 1.737 -2.970 1.00 98.88 112 LEU A O 1
ATOM 833 N N . GLN A 1 113 ? -0.054 -0.204 -2.128 1.00 98.81 113 GLN A N 1
ATOM 834 C CA . GLN A 1 113 ? -0.283 0.160 -0.732 1.00 98.81 113 GLN A CA 1
ATOM 835 C C . GLN A 1 113 ? 0.589 1.359 -0.343 1.00 98.81 113 GLN A C 1
ATOM 837 O O . GLN A 1 113 ? 0.061 2.347 0.169 1.00 98.81 113 GLN A O 1
ATOM 842 N N . ARG A 1 114 ? 1.891 1.310 -0.667 1.00 98.62 114 ARG A N 1
ATOM 843 C CA . ARG A 1 114 ? 2.835 2.413 -0.434 1.00 98.62 114 ARG A CA 1
ATOM 844 C C . ARG A 1 114 ? 2.363 3.690 -1.109 1.00 98.62 114 ARG A C 1
ATOM 846 O O . ARG A 1 114 ? 2.366 4.737 -0.477 1.00 98.62 114 ARG A O 1
ATOM 853 N N . TYR A 1 115 ? 1.932 3.605 -2.365 1.00 98.81 115 TYR A N 1
ATOM 854 C CA . TYR A 1 115 ? 1.428 4.747 -3.122 1.00 98.81 115 TYR A CA 1
ATOM 855 C C . TYR A 1 115 ? 0.266 5.449 -2.400 1.00 98.81 115 TYR A C 1
ATOM 857 O O . TYR A 1 115 ? 0.312 6.661 -2.180 1.00 98.81 115 TYR A O 1
ATOM 865 N N . ALA A 1 116 ? -0.742 4.692 -1.957 1.00 98.81 116 ALA A N 1
ATOM 866 C CA . ALA A 1 116 ? -1.887 5.254 -1.246 1.00 98.81 116 ALA A CA 1
ATOM 867 C C . ALA A 1 116 ? -1.504 5.835 0.128 1.00 98.81 116 ALA A C 1
ATOM 869 O O . ALA A 1 116 ? -1.961 6.923 0.489 1.00 98.81 116 ALA A O 1
ATOM 870 N N . THR A 1 117 ? -0.660 5.140 0.899 1.00 98.62 117 THR A N 1
ATOM 871 C CA . THR A 1 117 ? -0.258 5.604 2.236 1.00 98.62 117 THR A CA 1
ATOM 872 C C . THR A 1 117 ? 0.693 6.794 2.184 1.00 98.62 117 THR A C 1
ATOM 874 O O . THR A 1 117 ? 0.522 7.736 2.955 1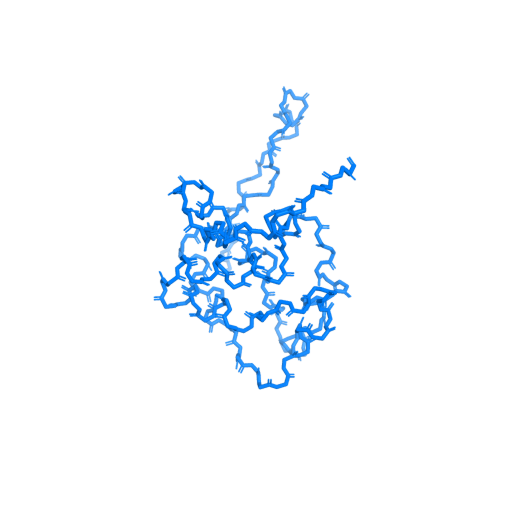.00 98.62 117 THR A O 1
ATOM 877 N N . ASP A 1 118 ? 1.651 6.804 1.255 1.00 98.44 118 ASP A N 1
ATOM 878 C CA . ASP A 1 118 ? 2.569 7.928 1.057 1.00 98.44 118 ASP A CA 1
ATOM 879 C C . ASP A 1 118 ? 1.800 9.166 0.591 1.00 98.44 118 ASP A C 1
ATOM 881 O O . ASP A 1 118 ? 2.073 10.268 1.066 1.00 98.44 118 ASP A O 1
ATOM 885 N N . TRP A 1 119 ? 0.802 9.002 -0.288 1.00 98.62 119 TRP A N 1
ATOM 886 C CA . TRP A 1 119 ? -0.088 10.098 -0.665 1.00 98.62 119 TRP A CA 1
ATOM 887 C C . TRP A 1 119 ? -0.810 10.677 0.556 1.00 98.62 119 TRP A C 1
ATOM 889 O O . TRP A 1 119 ? -0.812 11.894 0.735 1.00 98.62 119 TRP A O 1
ATOM 899 N N . ALA A 1 120 ? -1.380 9.834 1.422 1.00 98.50 120 ALA A N 1
ATOM 900 C CA . ALA A 1 120 ? -2.087 10.302 2.612 1.00 98.50 120 ALA A CA 1
ATOM 901 C C . ALA A 1 120 ? -1.164 11.063 3.577 1.00 98.50 120 ALA A C 1
ATOM 903 O O . ALA A 1 120 ? -1.556 12.117 4.071 1.00 98.50 120 ALA A O 1
ATOM 904 N N . ILE A 1 121 ? 0.061 10.571 3.796 1.00 97.69 121 ILE A N 1
ATOM 905 C CA . ILE A 1 121 ? 1.066 11.224 4.650 1.00 97.69 121 ILE A CA 1
ATOM 906 C C . ILE A 1 121 ? 1.494 12.570 4.056 1.00 97.69 121 ILE A C 1
ATOM 908 O O . ILE A 1 121 ? 1.433 13.585 4.742 1.00 97.69 121 ILE A O 1
ATOM 912 N N . ARG A 1 122 ? 1.879 12.605 2.772 1.00 97.81 122 ARG A N 1
ATOM 913 C CA . ARG A 1 122 ? 2.353 13.830 2.097 1.00 97.81 122 ARG A CA 1
ATOM 914 C C . ARG A 1 122 ? 1.289 14.921 2.004 1.00 97.81 122 ARG A C 1
ATOM 916 O O . ARG A 1 122 ? 1.635 16.090 1.924 1.00 97.81 122 ARG A O 1
ATOM 923 N N . ASN A 1 123 ? 0.015 14.536 1.976 1.00 98.19 123 ASN A N 1
ATOM 924 C CA . ASN A 1 123 ? -1.113 15.465 1.923 1.00 98.19 123 ASN A CA 1
ATOM 925 C C . ASN A 1 123 ? -1.760 15.678 3.301 1.00 98.19 123 ASN A C 1
ATOM 927 O O . ASN A 1 123 ? -2.892 16.158 3.352 1.00 98.19 123 ASN A O 1
ATOM 931 N N . GLU A 1 124 ? -1.095 15.266 4.389 1.00 97.81 124 GLU A N 1
ATOM 932 C CA . GLU A 1 124 ? -1.538 15.445 5.781 1.00 97.81 124 GLU A CA 1
ATOM 933 C C . GLU A 1 124 ? -3.001 15.023 6.010 1.00 97.81 124 GLU A C 1
ATOM 935 O O . GLU A 1 124 ? -3.796 15.677 6.688 1.00 97.81 124 GLU A O 1
ATOM 940 N N . GLN A 1 125 ? -3.399 13.915 5.384 1.00 97.88 125 GLN A N 1
ATOM 941 C CA . GLN A 1 125 ? -4.790 13.494 5.375 1.00 97.88 125 GLN A CA 1
ATOM 942 C C . GLN A 1 125 ? -5.200 12.898 6.715 1.00 97.88 125 GLN A C 1
ATOM 944 O O . GLN A 1 125 ? -4.711 11.852 7.138 1.00 97.88 125 GLN A O 1
ATOM 949 N N . VAL A 1 126 ? -6.218 13.498 7.326 1.00 96.88 126 VAL A N 1
ATOM 950 C CA . VAL A 1 126 ? -6.909 12.895 8.466 1.00 96.88 126 VAL A CA 1
ATOM 951 C C . VAL A 1 126 ? -7.800 11.752 7.968 1.00 96.88 126 VAL A C 1
ATOM 953 O O . VAL A 1 126 ? -8.765 11.969 7.223 1.00 96.88 126 VAL A O 1
ATOM 956 N N . LEU A 1 127 ? -7.459 10.521 8.361 1.00 97.19 127 LEU A N 1
ATOM 957 C CA . LEU A 1 127 ? -8.192 9.300 7.990 1.00 97.19 127 LEU A CA 1
ATOM 958 C C . LEU A 1 127 ? -9.222 8.881 9.053 1.00 97.19 127 LEU A C 1
ATOM 960 O O . LEU A 1 127 ? -10.297 8.366 8.712 1.00 97.19 127 LEU A O 1
ATOM 964 N N . PHE A 1 128 ? -8.913 9.139 10.325 1.00 96.94 128 PHE A N 1
ATOM 965 C CA . PHE A 1 128 ? -9.716 8.763 11.488 1.00 96.94 128 PHE A CA 1
ATOM 966 C C . PHE A 1 128 ? -9.812 9.929 12.469 1.00 96.94 128 PHE A C 1
ATOM 968 O O . PHE A 1 128 ? -8.905 10.752 12.561 1.00 96.94 128 PHE A O 1
ATOM 975 N N . HIS A 1 129 ? -10.905 9.961 13.222 1.00 95.75 129 HIS A N 1
ATOM 976 C CA . HIS A 1 129 ? -11.098 10.872 14.341 1.00 95.75 129 HIS A CA 1
ATOM 977 C C . HIS A 1 129 ? -11.276 10.045 15.610 1.00 95.75 129 HIS A C 1
ATOM 979 O O . HIS A 1 129 ? -11.787 8.924 15.550 1.00 95.75 129 HIS A O 1
ATOM 985 N N . ALA A 1 130 ? -10.849 10.592 16.747 1.00 95.00 130 ALA A N 1
ATOM 986 C CA . ALA A 1 130 ? -11.104 9.965 18.035 1.00 95.00 130 ALA A CA 1
ATOM 987 C C . ALA A 1 130 ? -12.618 9.812 18.256 1.00 95.00 130 ALA A C 1
ATOM 989 O O . ALA A 1 130 ? -13.387 10.728 17.961 1.00 95.00 130 ALA A O 1
ATOM 990 N N . GLY A 1 131 ? -13.026 8.649 18.762 1.00 93.75 131 GLY A N 1
ATOM 991 C CA . GLY A 1 131 ? -14.398 8.415 19.206 1.00 93.75 131 GLY A CA 1
ATOM 992 C C . GLY A 1 131 ? -14.692 9.070 20.558 1.00 93.75 131 GLY A C 1
ATOM 993 O O . GLY A 1 131 ? -13.859 9.777 21.130 1.00 93.75 131 GLY A O 1
ATOM 994 N N . GLU A 1 132 ? -15.882 8.802 21.092 1.00 96.81 132 GLU A N 1
ATOM 995 C CA . GLU A 1 132 ? -16.270 9.273 22.422 1.00 96.81 132 GLU A CA 1
ATOM 996 C C . GLU A 1 132 ? -15.393 8.660 23.525 1.00 96.81 132 GLU A C 1
ATOM 998 O O . GLU A 1 132 ? -14.996 7.492 23.473 1.00 96.81 132 GLU A O 1
ATOM 1003 N N . LYS A 1 133 ? -15.087 9.458 24.554 1.00 96.06 133 LYS A N 1
ATOM 1004 C CA . LYS A 1 133 ? -14.301 8.996 25.704 1.00 96.06 133 LYS A CA 1
ATOM 1005 C C . LYS A 1 133 ? -15.106 7.980 26.515 1.00 96.06 133 LYS A C 1
ATOM 1007 O O . LYS A 1 133 ? -16.232 8.255 26.908 1.00 96.06 133 LYS A O 1
ATOM 1012 N N . ASN A 1 134 ? -14.484 6.853 26.862 1.00 96.44 134 ASN A N 1
ATOM 1013 C CA . ASN A 1 134 ? -15.116 5.785 27.650 1.00 96.44 134 ASN A CA 1
ATOM 1014 C C . ASN A 1 134 ? -14.856 5.871 29.172 1.00 96.44 134 ASN A C 1
ATOM 1016 O O . ASN A 1 134 ? -15.229 4.960 29.908 1.00 96.44 134 ASN A O 1
ATOM 1020 N N . GLY A 1 135 ? -14.186 6.930 29.644 1.00 97.19 135 GLY A N 1
ATOM 1021 C CA . GLY A 1 135 ? -13.898 7.167 31.066 1.00 97.19 135 GLY A CA 1
ATOM 1022 C C . GLY A 1 135 ? -12.806 6.285 31.690 1.00 97.19 135 GLY A C 1
ATOM 1023 O O . GLY A 1 135 ? -12.578 6.384 32.892 1.00 97.19 135 GLY A O 1
ATOM 1024 N N . LYS A 1 136 ? -12.124 5.433 30.912 1.00 96.81 136 LYS A N 1
ATOM 1025 C CA . LYS A 1 136 ? -11.060 4.533 31.395 1.00 96.81 136 LYS A CA 1
ATOM 1026 C C . LYS A 1 136 ? -9.667 5.076 31.049 1.00 96.81 136 LYS A C 1
ATOM 1028 O O . LYS A 1 136 ? -9.511 5.8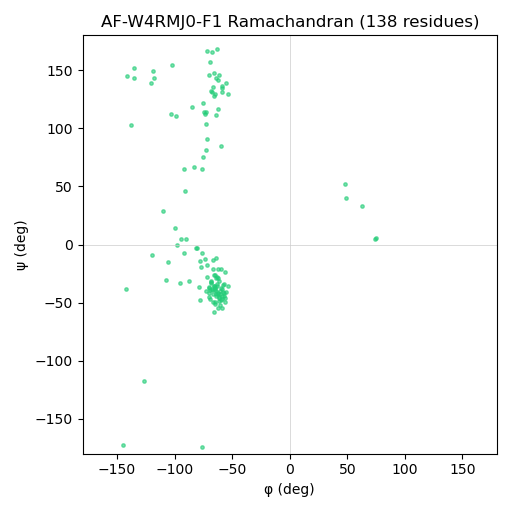01 30.070 1.00 96.81 136 LYS A O 1
ATOM 1033 N N . ALA A 1 137 ? -8.655 4.692 31.829 1.00 96.50 137 ALA A N 1
ATOM 1034 C CA . ALA A 1 137 ? -7.245 5.008 31.586 1.00 96.50 137 ALA A CA 1
ATOM 1035 C C . ALA A 1 137 ? -6.433 3.721 31.362 1.00 96.50 137 ALA A C 1
ATOM 1037 O O . ALA A 1 137 ? -6.708 2.702 31.995 1.00 96.50 137 ALA A O 1
ATOM 1038 N N . VAL A 1 138 ? -5.452 3.769 30.459 1.00 94.69 138 VAL A N 1
ATOM 1039 C CA . VAL A 1 138 ? -4.572 2.644 30.095 1.00 94.69 138 VAL A CA 1
ATOM 1040 C C . VAL A 1 138 ? -3.133 3.156 30.021 1.00 94.69 138 VAL A C 1
ATOM 1042 O O . VAL A 1 138 ? -2.910 4.276 29.566 1.00 94.69 138 VAL A O 1
ATOM 1045 N N . ALA A 1 139 ? -2.175 2.336 30.454 1.00 94.81 139 ALA A N 1
ATOM 1046 C CA . ALA A 1 139 ? -0.745 2.528 30.230 1.00 94.81 139 ALA A CA 1
ATOM 1047 C C . ALA A 1 139 ? -0.204 1.308 29.468 1.00 94.81 139 ALA A C 1
ATOM 1049 O O . ALA A 1 139 ? -0.624 0.183 29.748 1.00 94.81 139 ALA A O 1
ATOM 1050 N N . SER A 1 140 ? 0.674 1.550 28.498 1.00 83.81 140 SER A N 1
ATOM 1051 C CA . SER A 1 140 ? 1.273 0.557 27.595 1.00 83.81 140 SER A CA 1
ATOM 1052 C C . SER A 1 140 ? 2.786 0.626 27.652 1.00 83.81 140 SER A C 1
ATOM 1054 O O . SER A 1 140 ? 3.274 1.781 27.643 1.00 83.81 140 SER A O 1
#

pLDDT: mean 93.41, std 12.64, range [34.5, 98.88]

Nearest PDB structures (foldseek):
  4ylf-assembly1_B  TM=9.292E-01  e=1.028E-09  Thermotoga maritima MSB8
  8f6n-assembly2_D  TM=9.428E-01  e=1.416E-07  Sus scrofa
  8f6n-assembly1_A  TM=9.690E-01  e=2.798E-07  Sus scrofa
  7ljs-assembly2_C  TM=8.386E-01  e=1.034E-07  Sus scrofa
  6s6s-assembly1_F  TM=8.796E-01  e=1.279E-06  Azospirillum brasilense

Foldseek 3Di:
DDDPDFPADDVVNVVVDVDDRGDFDDLVRLLVLLVVAPLDPPQQLLVQDPLSQPQNVLSVCSNVVVLLVSLLSQCVSPVPLLVCLPPPPSCNGNQVSAPCVVPHRGRSSSRNSNVSNVVCVVVVHDSDDDDDDPPDDDDD

Secondary structure (DSSP, 8-state):
----------HHHHHH----SSPPPPHHHHHHHHTT----TT-HHHHTSTT---HHHHHHHHHTT-HHHHHHHHHHH-TTHHHHHHHS-GGGTTTTT-GGGGTSPPP-HHHHHHHHHHHHHHTT----------S-----

Mean predicted aligned error: 4.93 Å

Radius of gyration: 17.05 Å; Cα contacts (8 Å, |Δi|>4): 151; chains: 1; bounding box: 45×34×57 Å

Solvent-accessible surface area (backbone atoms only — not comparable to full-atom values): 8354 Å² total; per-residue (Å²): 139,83,82,77,84,73,79,70,71,50,70,71,52,54,75,77,38,92,67,79,70,71,78,73,57,50,74,65,55,41,34,57,54,30,65,67,57,83,62,59,87,86,42,49,29,29,75,44,29,96,57,56,38,61,54,59,61,26,35,50,23,43,52,70,68,36,39,68,62,14,28,37,48,42,41,72,46,31,88,57,38,60,58,47,28,73,70,57,68,37,68,84,20,32,32,50,43,24,79,41,59,84,81,49,77,42,58,64,55,44,48,52,45,28,40,26,34,50,49,35,60,78,65,70,54,83,76,76,75,87,74,84,87,85,88,78,87,87,87,133

Sequence (140 aa):
MSKGNISKISYEDLQVNFQEVHPGLTNQEAVEESNRCLYCYDAPCIQACPTGIDIPAFIKKIASGNLKGSAKTIMTANPIGASCSRVCPTEELCEGACVLNHSTKPIMIGNLQRYATDWAIRNEQVLFHAGEKNGKAVAS

Organism: NCBI:txid1294265

InterPro domains:
  IPR009051 Alpha-helical ferredoxin [G3DSA:1.10.1060.10] (2-130)
  IPR028261 Dihydroprymidine dehydrogenase domain II [PF14691] (16-124)